Protein AF-A0A2V9FW82-F1 (afdb_monomer_lite)

Structure (mmCIF, N/CA/C/O backbone):
data_AF-A0A2V9FW82-F1
#
_entry.id   AF-A0A2V9FW82-F1
#
loop_
_atom_site.group_PDB
_atom_site.id
_atom_site.type_symbol
_atom_site.label_atom_id
_atom_site.label_alt_id
_atom_site.label_comp_id
_atom_site.label_asym_id
_atom_site.label_entity_id
_atom_site.label_seq_id
_atom_site.pdbx_PDB_ins_code
_atom_site.Cartn_x
_atom_site.Cartn_y
_atom_site.Cartn_z
_atom_site.occupancy
_atom_site.B_iso_or_equiv
_atom_site.auth_seq_id
_atom_site.auth_comp_id
_atom_site.auth_asym_id
_atom_site.auth_atom_id
_atom_site.pdbx_PDB_model_num
ATOM 1 N N . MET A 1 1 ? -0.249 11.187 7.883 1.00 59.25 1 MET A N 1
ATOM 2 C CA . MET A 1 1 ? -0.669 10.980 6.481 1.00 59.25 1 MET A CA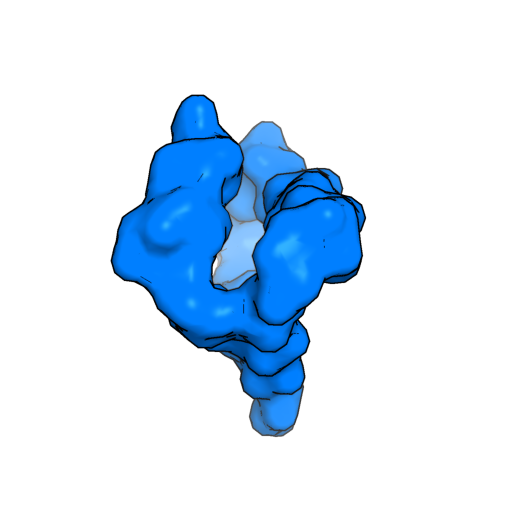 1
ATOM 3 C C . MET A 1 1 ? -1.450 9.669 6.287 1.00 59.25 1 MET A C 1
ATOM 5 O O . MET A 1 1 ? -2.623 9.769 5.979 1.00 59.25 1 MET A O 1
ATOM 9 N N . SER A 1 2 ? -0.934 8.457 6.558 1.00 59.91 2 SER A N 1
ATOM 10 C CA . SER A 1 2 ? -1.716 7.206 6.332 1.00 59.91 2 SER A CA 1
ATOM 11 C C . SER A 1 2 ? -2.751 6.827 7.410 1.00 59.91 2 SER A C 1
ATOM 13 O O . SER A 1 2 ? -3.673 6.073 7.128 1.00 59.91 2 SER A O 1
ATOM 15 N N . THR A 1 3 ? -2.645 7.343 8.641 1.00 64.38 3 THR A N 1
ATOM 16 C CA . THR A 1 3 ? -3.589 6.997 9.728 1.00 64.38 3 THR A CA 1
ATOM 17 C C . THR A 1 3 ? -4.959 7.670 9.570 1.00 64.38 3 THR A C 1
ATOM 19 O O . THR A 1 3 ? -5.968 7.040 9.855 1.00 64.38 3 THR A O 1
ATOM 22 N N . GLN A 1 4 ? -5.011 8.912 9.065 1.00 71.44 4 GLN A N 1
ATOM 23 C CA . GLN A 1 4 ? -6.282 9.595 8.761 1.00 71.44 4 GLN A CA 1
ATOM 24 C C . GLN A 1 4 ? -7.071 8.852 7.683 1.00 71.44 4 GLN A C 1
ATOM 26 O O . GLN A 1 4 ? -8.260 8.616 7.852 1.00 71.44 4 GLN A O 1
ATOM 31 N N . LEU A 1 5 ? -6.382 8.384 6.639 1.00 66.38 5 LEU A N 1
ATOM 32 C CA . LEU A 1 5 ? -6.991 7.650 5.531 1.00 66.38 5 LEU A CA 1
ATOM 33 C C . LEU A 1 5 ? -7.742 6.391 6.002 1.00 66.38 5 LEU A C 1
ATOM 35 O O . LEU A 1 5 ? -8.818 6.088 5.503 1.00 66.38 5 LEU A O 1
ATOM 39 N N . ILE A 1 6 ? -7.195 5.695 7.000 1.00 66.56 6 ILE A N 1
ATOM 40 C CA . ILE A 1 6 ? -7.756 4.469 7.597 1.00 66.56 6 ILE A CA 1
ATOM 41 C C . ILE A 1 6 ? -8.869 4.775 8.602 1.00 66.56 6 ILE A C 1
ATOM 43 O O . ILE A 1 6 ? -9.758 3.957 8.848 1.00 66.56 6 ILE A O 1
ATOM 47 N N . HIS A 1 7 ? -8.822 5.956 9.209 1.00 68.69 7 HIS A N 1
ATOM 48 C CA . HIS A 1 7 ? -9.826 6.374 10.170 1.00 68.69 7 HIS A CA 1
ATOM 49 C C . HIS A 1 7 ? -11.096 6.886 9.477 1.00 68.69 7 HIS A C 1
ATOM 51 O O . HIS A 1 7 ? -12.198 6.580 9.927 1.00 68.69 7 HIS A O 1
ATOM 57 N N . GLU A 1 8 ? -10.937 7.611 8.367 1.00 73.81 8 GLU A N 1
ATOM 58 C CA . GLU A 1 8 ? -12.028 8.189 7.574 1.00 73.81 8 GLU A CA 1
ATOM 59 C C . GLU A 1 8 ? -12.691 7.173 6.632 1.00 73.81 8 GLU A C 1
ATOM 61 O O . GLU A 1 8 ? -13.858 7.336 6.287 1.00 73.81 8 GLU A O 1
ATOM 66 N N . ASN A 1 9 ? -11.990 6.096 6.259 1.00 67.62 9 ASN A N 1
ATOM 67 C CA . ASN A 1 9 ? -12.502 5.089 5.330 1.00 67.62 9 ASN A CA 1
ATOM 68 C C . ASN A 1 9 ? -12.609 3.715 5.998 1.00 67.62 9 ASN A C 1
ATOM 70 O O . ASN A 1 9 ? -11.643 3.184 6.543 1.00 67.62 9 ASN A O 1
ATOM 74 N N . GLN A 1 10 ? -13.795 3.107 5.923 1.00 65.88 10 GLN A N 1
ATOM 75 C CA . GLN A 1 10 ? -14.030 1.758 6.453 1.00 65.88 10 GLN A CA 1
ATOM 76 C C . GLN A 1 10 ? -13.402 0.664 5.573 1.00 65.88 10 GLN A C 1
ATOM 78 O O . GLN A 1 10 ? -13.026 -0.397 6.076 1.00 65.88 10 GLN A O 1
ATOM 83 N N . VAL A 1 11 ? -13.270 0.943 4.273 1.00 72.69 11 VAL A N 1
ATOM 84 C CA . VAL A 1 11 ? -12.685 0.055 3.266 1.00 72.69 11 VAL A CA 1
ATOM 85 C C . VAL A 1 11 ? -11.722 0.863 2.408 1.00 72.69 11 VAL A C 1
ATOM 87 O O . VAL A 1 11 ? -12.074 1.936 1.923 1.00 72.69 11 VAL A O 1
ATOM 90 N N . ILE A 1 12 ? -10.514 0.342 2.214 1.00 77.75 12 ILE A N 1
ATOM 91 C CA . ILE A 1 12 ? -9.512 0.925 1.321 1.00 77.75 12 ILE A CA 1
ATOM 92 C C . ILE A 1 12 ? -9.283 -0.057 0.176 1.00 77.75 12 ILE A C 1
ATOM 94 O O . ILE A 1 12 ? -8.946 -1.218 0.404 1.00 77.75 12 ILE A O 1
ATOM 98 N N . VAL A 1 13 ? -9.465 0.408 -1.058 1.00 75.94 13 VAL A N 1
ATOM 99 C CA . VAL A 1 13 ? -9.267 -0.397 -2.270 1.00 75.94 13 VAL A CA 1
ATOM 100 C C . VAL A 1 13 ? -7.986 0.057 -2.961 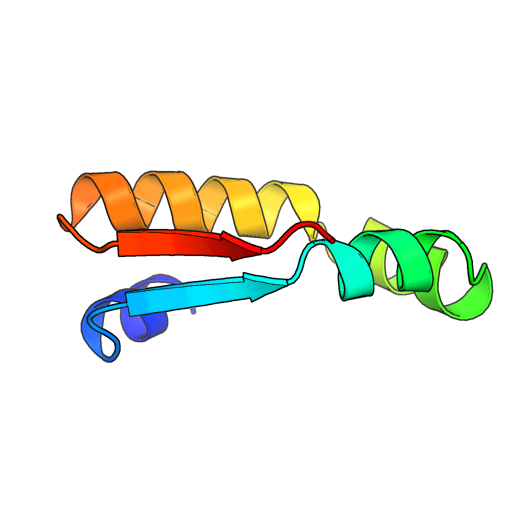1.00 75.94 13 VAL A C 1
ATOM 102 O O . VAL A 1 13 ? -7.800 1.247 -3.204 1.00 75.94 13 VAL A O 1
ATOM 105 N N . VAL A 1 14 ? -7.097 -0.888 -3.265 1.00 74.94 14 VAL A N 1
ATOM 106 C CA . VAL A 1 14 ? -5.829 -0.638 -3.957 1.00 74.94 14 VAL A CA 1
ATOM 107 C C . VAL A 1 14 ? -5.803 -1.437 -5.252 1.00 74.94 14 VAL A C 1
ATOM 109 O O . VAL A 1 14 ? -5.820 -2.667 -5.241 1.00 74.94 14 VAL A O 1
ATOM 112 N N . GLU A 1 15 ? -5.736 -0.738 -6.381 1.00 73.50 15 GLU A N 1
ATOM 113 C CA . GLU A 1 15 ? -5.622 -1.361 -7.699 1.00 73.50 15 GLU A CA 1
ATOM 114 C C . GLU A 1 15 ? -4.157 -1.656 -8.033 1.00 73.50 15 GLU A C 1
ATOM 116 O O . GLU A 1 15 ? -3.359 -0.757 -8.306 1.00 73.50 15 GLU A O 1
ATOM 121 N N . THR A 1 16 ? -3.807 -2.940 -8.066 1.00 68.50 16 THR A N 1
ATOM 122 C CA . THR A 1 16 ? -2.442 -3.404 -8.370 1.00 68.50 16 THR A CA 1
ATOM 123 C C . THR A 1 16 ? -2.092 -3.194 -9.852 1.00 68.50 16 THR A C 1
ATOM 125 O O . THR A 1 16 ? -0.919 -3.082 -10.220 1.00 68.50 16 THR A O 1
ATOM 128 N N . LEU A 1 17 ? -3.106 -3.074 -10.720 1.00 67.81 17 LEU A N 1
ATOM 129 C CA . LEU A 1 17 ? -2.928 -2.873 -12.158 1.00 67.81 17 LEU A CA 1
ATOM 130 C C . LEU A 1 17 ? -2.302 -1.526 -12.493 1.00 67.81 17 LEU A C 1
ATOM 132 O O . LEU A 1 17 ? -1.416 -1.463 -13.341 1.00 67.81 17 LEU A O 1
ATOM 136 N N . CYS A 1 18 ? -2.715 -0.465 -11.798 1.00 64.12 18 CYS A N 1
ATOM 137 C CA . CYS A 1 18 ? -2.115 0.853 -11.948 1.00 64.12 18 CYS A CA 1
ATOM 138 C C . CYS A 1 18 ? -0.628 0.797 -11.593 1.00 64.12 18 CYS A C 1
ATOM 140 O O . CYS A 1 18 ? 0.198 1.243 -12.380 1.00 64.12 18 CYS A O 1
ATOM 142 N N . THR A 1 19 ? -0.257 0.139 -10.495 1.00 66.19 19 THR A N 1
ATOM 143 C CA . THR A 1 19 ? 1.148 0.009 -10.088 1.00 66.19 19 THR A CA 1
ATOM 144 C C . THR A 1 19 ? 1.966 -0.787 -11.105 1.00 66.19 19 THR A C 1
ATOM 146 O O . THR A 1 19 ? 2.999 -0.310 -11.564 1.00 66.19 19 THR A O 1
ATOM 149 N N . LYS A 1 20 ? 1.489 -1.963 -11.538 1.00 71.69 20 LYS A N 1
ATOM 150 C CA . LYS A 1 20 ? 2.176 -2.788 -12.551 1.00 71.69 20 LYS A CA 1
ATOM 151 C C . LYS A 1 20 ? 2.295 -2.068 -13.896 1.00 71.69 20 LYS A C 1
ATOM 153 O O . LYS A 1 20 ? 3.334 -2.151 -14.544 1.00 71.69 20 LYS A O 1
ATOM 158 N N . ASN A 1 21 ? 1.252 -1.364 -14.332 1.00 71.38 21 ASN A N 1
ATOM 159 C CA . ASN A 1 21 ? 1.251 -0.670 -15.616 1.00 71.38 21 ASN A CA 1
ATOM 160 C C . ASN A 1 21 ? 2.125 0.592 -15.573 1.00 71.38 21 ASN A C 1
ATOM 162 O O . ASN A 1 21 ? 2.866 0.868 -16.511 1.00 71.38 21 ASN A O 1
ATOM 166 N N . MET A 1 22 ? 2.125 1.317 -14.455 1.00 71.94 22 MET A N 1
ATOM 167 C CA . MET A 1 22 ? 3.007 2.465 -14.267 1.00 71.94 22 MET A CA 1
ATOM 168 C C . MET A 1 22 ? 4.479 2.046 -14.117 1.00 71.94 22 MET A C 1
ATOM 170 O O . MET A 1 22 ? 5.344 2.740 -14.639 1.00 71.94 22 MET A O 1
ATOM 174 N N . LEU A 1 23 ? 4.770 0.888 -13.508 1.00 70.00 23 LEU A N 1
ATOM 175 C CA . LEU A 1 23 ? 6.116 0.290 -13.487 1.00 70.00 23 LEU A CA 1
ATOM 176 C C . LEU A 1 23 ? 6.587 -0.160 -14.881 1.00 70.00 23 LEU A C 1
ATOM 178 O O . LEU A 1 23 ? 7.781 -0.126 -15.166 1.00 70.00 23 LEU A O 1
ATOM 182 N N . LYS A 1 24 ? 5.668 -0.545 -15.776 1.00 74.19 24 LYS A N 1
ATOM 183 C CA . LYS A 1 24 ? 5.986 -0.843 -17.185 1.00 74.19 24 LYS A CA 1
ATOM 184 C C . LYS A 1 24 ? 6.285 0.416 -18.004 1.00 74.19 24 LYS A C 1
ATOM 186 O O . LYS A 1 24 ? 7.025 0.349 -18.983 1.00 74.19 24 LYS A O 1
ATOM 191 N N . HIS A 1 25 ? 5.733 1.566 -17.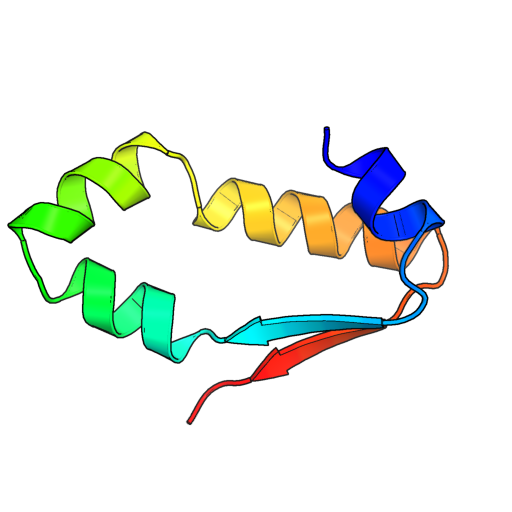623 1.00 73.62 25 HIS A N 1
ATOM 192 C CA . HIS A 1 25 ? 6.012 2.840 -18.278 1.00 73.62 25 HIS A CA 1
ATOM 193 C C . HIS A 1 25 ? 7.221 3.518 -17.625 1.00 73.62 25 HIS A C 1
ATOM 195 O O . HIS A 1 25 ? 7.079 4.198 -16.615 1.00 73.62 25 HIS A O 1
ATOM 201 N N . GLY A 1 26 ? 8.407 3.398 -18.232 1.00 69.56 26 GLY A N 1
ATOM 202 C CA . GLY A 1 26 ? 9.683 3.868 -17.660 1.00 69.56 26 GLY A CA 1
ATOM 203 C C . GLY A 1 26 ? 9.700 5.310 -17.120 1.00 69.56 26 GLY A C 1
ATOM 204 O O . GLY A 1 26 ? 10.400 5.588 -16.153 1.00 69.56 26 GLY A O 1
ATOM 205 N N . ARG A 1 27 ? 8.877 6.218 -17.671 1.00 74.44 27 ARG A N 1
ATOM 206 C CA . ARG A 1 27 ? 8.737 7.604 -17.177 1.00 74.44 27 ARG A CA 1
ATOM 207 C C . ARG A 1 27 ? 8.018 7.710 -15.823 1.00 74.44 27 ARG A C 1
ATOM 209 O O . ARG A 1 27 ? 8.278 8.639 -15.071 1.00 74.44 27 ARG A O 1
ATOM 216 N N . LEU A 1 28 ? 7.097 6.794 -15.536 1.00 67.69 28 LEU A N 1
ATOM 217 C CA . LEU A 1 28 ? 6.335 6.728 -14.284 1.00 67.69 28 LEU A CA 1
ATOM 218 C C . LEU A 1 28 ? 6.959 5.735 -13.299 1.00 67.69 28 LEU A C 1
ATOM 220 O O . LEU A 1 28 ? 6.851 5.927 -12.092 1.00 67.69 28 LEU A O 1
ATOM 224 N N . ALA A 1 29 ? 7.655 4.719 -13.811 1.00 71.00 29 ALA A N 1
ATOM 225 C CA . ALA A 1 29 ? 8.337 3.710 -13.015 1.00 71.00 29 ALA A CA 1
ATOM 226 C C . ALA A 1 29 ? 9.362 4.327 -12.055 1.00 71.00 29 ALA A C 1
ATOM 228 O O . ALA A 1 29 ? 9.360 3.985 -10.877 1.00 71.00 29 ALA A O 1
ATOM 229 N N . GLY A 1 30 ? 10.175 5.278 -12.537 1.00 69.25 30 GLY A N 1
ATOM 230 C CA . GLY A 1 30 ? 11.148 5.989 -11.701 1.00 69.25 30 GLY A CA 1
ATOM 231 C C . GLY A 1 30 ? 10.481 6.745 -10.552 1.00 69.25 30 GLY A C 1
ATOM 232 O O . GLY A 1 30 ? 10.826 6.532 -9.400 1.00 69.25 30 GLY A O 1
ATOM 233 N N . VAL A 1 31 ? 9.443 7.535 -10.846 1.00 70.12 31 VAL A N 1
ATOM 234 C CA . VAL A 1 31 ? 8.733 8.346 -9.839 1.00 70.12 31 VAL A CA 1
ATOM 235 C C . VAL A 1 31 ? 8.024 7.479 -8.793 1.00 70.12 31 VAL A C 1
ATOM 237 O O . VAL A 1 31 ? 7.989 7.830 -7.621 1.00 70.12 31 VAL A O 1
ATOM 240 N N . ILE A 1 32 ? 7.457 6.340 -9.192 1.00 69.69 32 I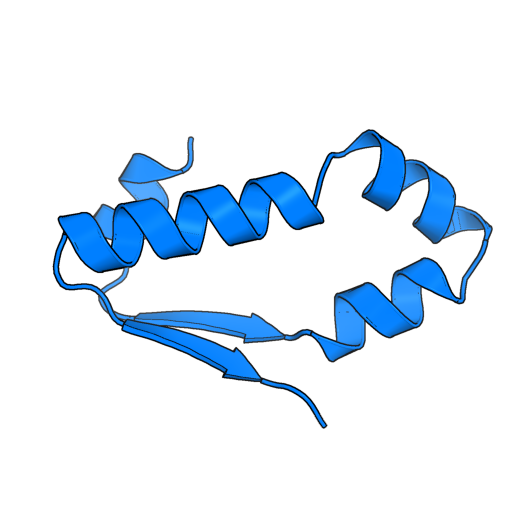LE A N 1
ATOM 241 C CA . ILE A 1 32 ? 6.732 5.441 -8.278 1.00 69.69 32 ILE A CA 1
ATOM 242 C C . ILE A 1 32 ? 7.682 4.597 -7.436 1.00 69.69 32 ILE A C 1
ATOM 244 O O . ILE A 1 32 ? 7.401 4.352 -6.261 1.00 69.69 32 ILE A O 1
ATOM 248 N N . SER A 1 33 ? 8.791 4.158 -8.032 1.00 68.50 33 SER A N 1
ATOM 249 C CA . SER A 1 33 ? 9.851 3.466 -7.306 1.00 68.50 33 SER A CA 1
ATOM 250 C C . SER A 1 33 ? 10.496 4.402 -6.285 1.00 68.50 33 SER A C 1
ATOM 252 O O . SER A 1 33 ? 10.627 4.020 -5.126 1.00 68.50 33 SER A O 1
ATOM 254 N N . ASP A 1 34 ? 10.802 5.644 -6.676 1.00 63.38 34 ASP A N 1
ATOM 255 C CA . ASP A 1 34 ? 11.328 6.676 -5.772 1.00 63.38 34 ASP A CA 1
ATOM 256 C C . ASP A 1 34 ? 10.321 7.060 -4.680 1.00 63.38 34 ASP A C 1
ATOM 258 O O . ASP A 1 34 ? 10.706 7.363 -3.553 1.00 63.38 34 ASP A O 1
ATOM 262 N N . ALA A 1 35 ? 9.019 7.014 -4.978 1.00 70.12 35 ALA A N 1
ATOM 263 C CA . ALA A 1 35 ? 7.963 7.289 -4.006 1.00 70.12 35 ALA A CA 1
ATOM 264 C C . ALA A 1 35 ? 7.680 6.124 -3.032 1.00 70.12 35 ALA A C 1
ATOM 266 O O . ALA A 1 35 ? 6.805 6.263 -2.177 1.00 70.12 35 ALA A O 1
ATOM 267 N N . GLY A 1 36 ? 8.372 4.981 -3.141 1.00 72.06 36 GLY A N 1
ATOM 268 C CA . GLY A 1 36 ? 8.243 3.871 -2.185 1.00 72.06 36 GLY A CA 1
ATOM 269 C C . GLY A 1 36 ? 6.842 3.251 -2.145 1.00 72.06 36 GLY A C 1
ATOM 270 O O . GLY A 1 36 ? 6.338 2.885 -1.084 1.00 72.06 36 GLY A O 1
ATOM 271 N N . PHE A 1 37 ? 6.168 3.148 -3.293 1.00 75.19 37 PHE A N 1
ATOM 272 C CA . PHE A 1 37 ? 4.757 2.743 -3.346 1.00 75.19 37 PHE A CA 1
ATOM 273 C C . PHE A 1 37 ? 4.501 1.324 -2.798 1.00 75.19 37 PHE A C 1
ATOM 275 O O . PHE A 1 37 ? 3.442 1.060 -2.230 1.00 75.19 37 PHE A O 1
ATOM 282 N N . GLY A 1 38 ? 5.477 0.418 -2.921 1.00 75.12 38 GLY A N 1
ATOM 283 C CA . GLY A 1 38 ? 5.420 -0.916 -2.311 1.00 75.12 38 GLY A CA 1
ATOM 284 C C . GLY A 1 38 ? 5.408 -0.858 -0.781 1.00 75.12 38 GLY A C 1
ATOM 285 O O . GLY A 1 38 ? 4.533 -1.453 -0.149 1.00 75.12 38 GLY A O 1
ATOM 286 N N . ASP A 1 39 ? 6.308 -0.065 -0.196 1.00 80.81 39 ASP A N 1
ATOM 287 C CA . ASP A 1 39 ? 6.384 0.145 1.254 1.00 80.81 39 ASP A CA 1
ATOM 288 C C . ASP A 1 39 ? 5.132 0.853 1.783 1.00 80.81 39 ASP A C 1
ATOM 290 O O . ASP A 1 39 ? 4.626 0.527 2.858 1.00 80.81 39 ASP A O 1
ATOM 294 N N . PHE A 1 40 ? 4.568 1.775 0.998 1.00 81.31 40 PHE A N 1
ATOM 295 C CA . PHE A 1 40 ? 3.309 2.441 1.318 1.00 81.31 40 PHE A CA 1
ATOM 296 C C . PHE A 1 40 ? 2.128 1.460 1.389 1.00 81.31 40 PHE A C 1
ATOM 298 O O . PHE A 1 40 ? 1.345 1.516 2.341 1.00 81.31 40 PHE A O 1
ATOM 305 N N . ILE A 1 41 ? 2.018 0.526 0.434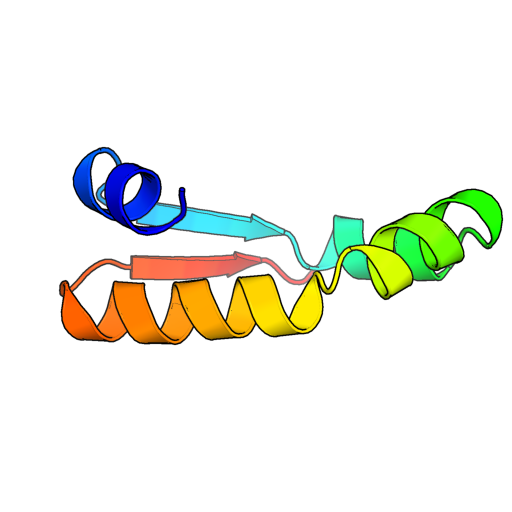 1.00 81.62 41 ILE A N 1
ATOM 306 C CA . ILE A 1 41 ? 1.006 -0.541 0.478 1.00 81.62 41 ILE A CA 1
ATOM 307 C C . ILE A 1 41 ? 1.219 -1.436 1.705 1.00 81.62 41 ILE A C 1
ATOM 309 O O . ILE A 1 41 ? 0.250 -1.729 2.406 1.00 81.62 41 ILE A O 1
ATOM 313 N N . GLY A 1 42 ? 2.464 -1.810 2.017 1.00 82.62 42 GLY A N 1
ATOM 314 C CA . GLY A 1 42 ? 2.780 -2.576 3.228 1.00 82.62 42 GLY A CA 1
ATOM 315 C C . GLY A 1 42 ? 2.366 -1.846 4.514 1.00 82.62 42 GLY A C 1
ATOM 316 O O . GLY A 1 42 ? 1.779 -2.438 5.421 1.00 82.62 42 GLY A O 1
ATOM 317 N N . MET A 1 43 ? 2.575 -0.527 4.571 1.00 84.12 43 MET A N 1
ATOM 318 C CA . MET A 1 43 ? 2.116 0.317 5.679 1.00 84.12 43 MET A CA 1
ATOM 319 C C . MET A 1 43 ? 0.587 0.352 5.803 1.00 84.12 43 MET A C 1
ATOM 321 O O . MET A 1 43 ? 0.063 0.377 6.921 1.00 84.12 43 MET A O 1
ATOM 325 N N . LEU A 1 44 ? -0.133 0.380 4.678 1.00 82.38 44 LEU A N 1
ATOM 326 C CA . LEU A 1 44 ? -1.594 0.325 4.667 1.00 82.38 44 LEU A CA 1
ATOM 327 C C . LEU A 1 44 ? -2.105 -1.033 5.149 1.00 82.38 44 LEU A C 1
ATOM 329 O O . LEU A 1 44 ? -3.024 -1.053 5.960 1.00 82.38 44 LEU A O 1
ATOM 333 N N . GLU A 1 45 ? -1.501 -2.145 4.726 1.00 82.38 45 GLU A N 1
ATOM 334 C CA . GLU A 1 45 ? -1.851 -3.489 5.212 1.00 82.38 45 GLU A CA 1
ATOM 335 C C . GLU A 1 45 ? -1.674 -3.616 6.720 1.00 82.38 45 GLU A C 1
ATOM 337 O O . GLU A 1 45 ? -2.595 -4.040 7.426 1.00 82.38 45 GLU A O 1
ATOM 342 N N . TYR A 1 46 ? -0.514 -3.187 7.219 1.00 83.81 46 TYR A N 1
ATOM 343 C CA . TYR A 1 46 ? -0.210 -3.200 8.643 1.00 83.81 46 TYR A CA 1
ATOM 344 C C . TYR A 1 46 ? -1.264 -2.428 9.443 1.00 83.81 46 TYR A C 1
ATOM 346 O O . TYR A 1 46 ? -1.854 -2.948 10.391 1.00 83.81 46 TYR A O 1
ATOM 354 N N . LYS A 1 47 ? -1.554 -1.190 9.035 1.00 82.00 47 LYS A N 1
ATOM 355 C CA . LYS A 1 47 ? -2.506 -0.348 9.758 1.00 82.00 47 LYS A CA 1
ATOM 356 C C . LYS A 1 47 ? -3.953 -0.813 9.582 1.00 82.00 47 LYS A C 1
ATOM 358 O O . LYS A 1 47 ? -4.707 -0.759 10.545 1.00 82.00 47 LYS A O 1
ATOM 363 N N . CYS A 1 48 ? -4.357 -1.296 8.408 1.00 83.44 48 CYS A N 1
ATOM 364 C CA . CYS A 1 48 ? -5.702 -1.844 8.219 1.00 83.44 48 CYS A CA 1
ATOM 365 C C . CYS A 1 48 ? -5.928 -3.049 9.137 1.00 83.44 48 CYS A C 1
ATOM 367 O O . CYS A 1 48 ? -6.953 -3.109 9.809 1.00 83.44 48 CYS A O 1
ATOM 369 N N . THR A 1 49 ? -4.930 -3.927 9.265 1.00 80.69 49 THR A N 1
ATOM 370 C CA . THR A 1 49 ? -4.955 -5.042 10.223 1.00 80.69 49 THR A CA 1
ATOM 371 C C . THR A 1 49 ? -5.088 -4.538 11.660 1.00 80.69 49 THR A C 1
ATOM 373 O O . THR A 1 49 ? -5.912 -5.037 12.420 1.00 80.69 49 THR A O 1
ATOM 376 N N . TRP A 1 50 ? -4.321 -3.509 12.031 1.00 82.19 50 TRP A N 1
ATOM 377 C CA . TRP A 1 50 ? -4.315 -2.974 13.394 1.00 82.19 50 TRP A CA 1
ATOM 378 C C . TRP A 1 50 ? -5.627 -2.282 13.793 1.00 82.19 50 TRP A C 1
ATOM 380 O O . TRP A 1 50 ? -6.056 -2.382 14.939 1.00 82.19 50 TRP A O 1
ATOM 390 N N . TYR A 1 51 ? -6.289 -1.618 12.843 1.00 80.00 51 TYR A N 1
ATOM 391 C CA . TYR A 1 51 ? -7.549 -0.900 13.061 1.00 80.00 51 TYR A CA 1
ATOM 392 C C . TYR A 1 51 ? -8.801 -1.695 12.647 1.00 80.00 51 TYR A C 1
ATOM 394 O O . TYR A 1 51 ? -9.897 -1.133 12.628 1.00 80.00 51 TYR A O 1
ATOM 402 N N . GLY A 1 52 ? -8.664 -2.977 12.285 1.00 78.88 52 GLY A N 1
ATOM 403 C CA . GLY A 1 52 ? -9.786 -3.814 11.839 1.00 78.88 52 GLY A CA 1
ATOM 404 C C . GLY A 1 52 ? -10.473 -3.303 10.566 1.00 78.88 52 GLY A C 1
ATOM 405 O O . GLY A 1 52 ? -11.682 -3.464 10.402 1.00 78.88 52 GLY A O 1
ATOM 406 N N . ARG 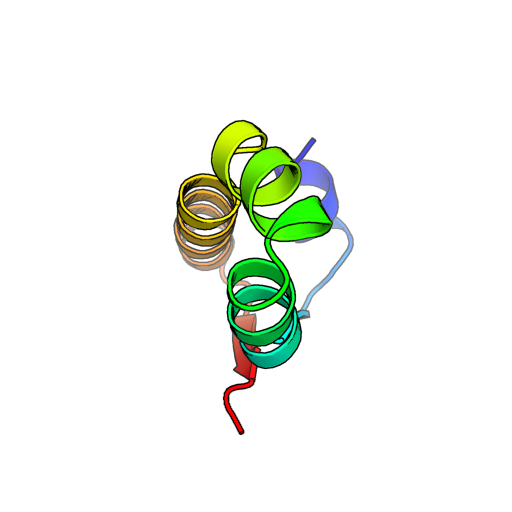A 1 53 ? -9.728 -2.634 9.680 1.00 80.94 53 ARG A N 1
ATOM 407 C CA . ARG A 1 53 ? -10.217 -2.141 8.385 1.00 80.94 53 ARG A CA 1
ATOM 408 C C . ARG A 1 53 ? -9.908 -3.138 7.278 1.00 80.94 53 ARG A C 1
ATOM 410 O O . ARG A 1 53 ? -8.916 -3.859 7.330 1.00 80.94 53 ARG A O 1
ATOM 417 N N . THR A 1 54 ? -10.749 -3.145 6.249 1.00 78.50 54 THR A N 1
ATOM 418 C CA . THR A 1 54 ? -10.566 -4.046 5.106 1.00 78.50 54 THR A CA 1
ATOM 419 C C . THR A 1 54 ? -9.743 -3.354 4.028 1.00 78.50 54 THR A C 1
ATOM 421 O O . THR A 1 54 ? -10.158 -2.321 3.498 1.00 78.50 54 THR A O 1
ATOM 424 N N . LEU A 1 55 ? -8.591 -3.938 3.690 1.00 81.25 55 LEU A N 1
ATOM 425 C CA . LEU A 1 55 ? -7.827 -3.575 2.502 1.00 81.25 55 LEU A CA 1
ATOM 426 C C . LEU A 1 55 ? -8.157 -4.565 1.380 1.00 81.25 55 LEU A C 1
ATOM 428 O O . LEU A 1 55 ? -7.902 -5.759 1.517 1.00 81.25 55 LEU A O 1
ATOM 432 N N . VAL A 1 56 ? -8.694 -4.077 0.265 1.00 82.50 56 VAL A N 1
ATOM 433 C CA . VAL A 1 56 ? -8.978 -4.900 -0.917 1.00 82.50 56 VAL A CA 1
ATOM 434 C C . VAL A 1 56 ? -7.933 -4.600 -1.982 1.00 82.50 56 VAL A C 1
ATOM 436 O O . VAL A 1 56 ? -7.919 -3.511 -2.554 1.00 82.50 56 VAL A O 1
ATOM 439 N N . LYS A 1 57 ? -7.059 -5.568 -2.263 1.00 78.06 57 LYS A N 1
ATOM 440 C CA . LYS A 1 57 ? -6.137 -5.506 -3.402 1.00 78.06 57 LYS A CA 1
ATOM 441 C C . LYS A 1 57 ? -6.841 -6.060 -4.637 1.00 78.06 57 LYS A C 1
ATOM 443 O O . LYS A 1 57 ? -7.155 -7.245 -4.685 1.00 78.06 57 LYS A O 1
ATOM 448 N N . VAL A 1 58 ? -7.090 -5.209 -5.627 1.00 76.81 58 VAL A N 1
ATOM 449 C CA . VAL A 1 58 ? -7.667 -5.619 -6.911 1.00 76.81 58 VAL A CA 1
ATOM 450 C C . VAL A 1 58 ? -6.518 -5.854 -7.887 1.00 76.81 58 VAL A C 1
ATOM 452 O O . VAL A 1 58 ? -5.841 -4.911 -8.301 1.00 76.81 58 VAL A O 1
ATOM 455 N N . ASP A 1 59 ? -6.268 -7.120 -8.210 1.00 64.88 59 ASP A N 1
ATOM 456 C CA . ASP A 1 59 ? -5.403 -7.543 -9.314 1.00 64.88 59 ASP A CA 1
ATOM 457 C C . ASP A 1 59 ? -6.320 -8.034 -10.447 1.00 64.88 59 ASP A C 1
ATOM 459 O O . ASP A 1 59 ? -7.293 -8.741 -10.176 1.00 64.88 59 ASP A O 1
ATOM 463 N N . ARG A 1 60 ? -6.069 -7.625 -11.692 1.00 52.09 60 ARG A N 1
ATOM 464 C CA . ARG A 1 60 ? -6.773 -8.139 -12.880 1.00 52.09 60 ARG A CA 1
ATOM 465 C C . ARG A 1 60 ? -5.762 -8.754 -13.829 1.00 52.09 60 ARG A C 1
ATOM 467 O O . ARG A 1 60 ? -4.641 -8.198 -13.920 1.00 52.09 60 ARG A O 1
#

Foldseek 3Di:
DLLVVVVVDLEAEAEVCCVVVLCVVVVSVVVCVVVPVVVVVVVNVVVCVVVVGHYHYDYD

Radius of gyration: 12.46 Å; chains: 1; bounding box: 25×19×32 Å

pLDDT: mean 73.26, std 7.04, range [52.09, 84.12]

Secondary structure (DSSP, 8-state):
-HHHHHHH-SEEEEEHHHHHHHHHSHHHHHHHHHTTHHHHHHHHHHHHHHTTPEEEEE--

Sequence (60 aa):
MSTQLIHENQVIVVETLCTKNMLKHGRLAGVISDAGFGDFIGMLEYKCTWYGRTLVKVDR